Protein AF-A0A7K7BJE2-F1 (afdb_monomer_lite)

Foldseek 3Di:
DPDDDDPDDDDQDDDDDAQKKKKWFWDQDDPVQQKIKIWMDIPLHTRDIDIDHADPVAWWKKKKDQAAFWKKFKDQPPPSDPDDDPDDDDDDFPQQFWDDWDQWDDDRRMIHRNWDSPDPVRMIMIITPDHADPVRGMIMMGGNTCHPPNPMDITID

Sequence (157 aa):
RLYSGRAKGRQFGTKCSSGDRIGCGIELVSFEVQTAQIFFTKNGKRVGSTIMPLSPDGLFPAVGMHSLGEEVRLHLHAELATEEDDSVMMVDSYEDEWGRLHDVRVCGTLLEYVGKGKSIVDVGLAQARRPLCTRSHYFEVEIVDPGEKCYIALGLA

Radius of gyration: 15.72 Å; chains: 1; bounding box: 32×44×41 Å

Secondary structure (DSSP, 8-state):
------SSPPP-SSPP-TT-EEEEEEEEEETTTTEEEEEEEETTEEEEEEEEEPPTT---EEEEE-STTEEEEEETT-----S--------S-GGGSEEEEESEEEETTEEEE-S--SSTT--EEEEESS--BTTB-EEEEEEEEETTT---EEEE-

InterPro domains:
  IPR003877 SPRY domain [PF00622] (8-74)
  IPR013320 Concanavalin A-like lectin/glucanase domain superfamily [SSF49899] (8-79)
  IPR043136 B30.2/SPRY domain superfamily [G3DSA:2.60.120.920] (1-85)
  IPR043136 B30.2/SPRY domain superfamily [G3DSA:2.60.120.920] (96-157)
  IPR050618 Ubiquitination and Signaling Pathway Regulator [PTHR12864] (56-148)

Structure (mmCIF, N/CA/C/O backbone):
data_AF-A0A7K7BJE2-F1
#
_entry.id   AF-A0A7K7BJE2-F1
#
loop_
_atom_site.group_PDB
_atom_site.id
_atom_site.type_symbol
_atom_site.label_atom_id
_atom_site.label_alt_id
_atom_site.label_comp_id
_atom_site.label_asym_id
_atom_site.label_entity_id
_atom_site.label_seq_id
_atom_site.pdbx_PDB_ins_code
_atom_site.Cartn_x
_atom_site.Cartn_y
_atom_site.Cartn_z
_atom_site.occupancy
_atom_site.B_iso_or_equiv
_atom_site.auth_seq_id
_atom_site.auth_comp_id
_atom_site.auth_asym_id
_atom_site.auth_atom_id
_atom_site.pdbx_PDB_model_num
ATOM 1 N N . ARG A 1 1 ? -7.196 18.275 -3.245 1.00 33.84 1 ARG A N 1
ATOM 2 C CA . ARG A 1 1 ? -5.822 18.025 -2.742 1.00 33.84 1 ARG A CA 1
ATOM 3 C C . ARG A 1 1 ? -5.878 16.711 -1.974 1.00 33.84 1 ARG A C 1
ATOM 5 O O . ARG A 1 1 ? -6.522 16.695 -0.941 1.00 33.84 1 ARG A O 1
ATOM 12 N N . LEU A 1 2 ? -5.327 15.627 -2.527 1.00 38.78 2 LEU A N 1
ATOM 13 C CA . LEU A 1 2 ? -5.478 14.253 -2.006 1.00 38.78 2 LEU A CA 1
ATOM 14 C C . LEU A 1 2 ? -4.380 13.847 -1.001 1.00 38.78 2 LEU A C 1
ATOM 16 O O . LEU A 1 2 ? -4.415 12.752 -0.461 1.00 38.78 2 LEU A O 1
ATOM 20 N N . TYR A 1 3 ? -3.421 14.735 -0.727 1.00 41.22 3 TYR A N 1
ATOM 21 C CA . TYR A 1 3 ? -2.292 14.478 0.163 1.00 41.22 3 TYR A CA 1
ATOM 22 C C . TYR A 1 3 ? -2.078 15.665 1.110 1.00 41.22 3 TYR A C 1
ATOM 24 O O . TYR A 1 3 ? -1.864 16.792 0.657 1.00 41.22 3 TYR A O 1
ATOM 32 N N . SER A 1 4 ? -2.113 15.390 2.415 1.00 41.19 4 SER A N 1
ATOM 33 C CA . SER A 1 4 ? -1.773 16.320 3.500 1.00 41.19 4 SER A CA 1
ATOM 34 C C . SER A 1 4 ? -0.703 15.682 4.393 1.00 41.19 4 SER A C 1
ATOM 36 O O . SER A 1 4 ? -0.967 15.331 5.538 1.00 41.19 4 SER A O 1
ATOM 38 N N . GLY A 1 5 ? 0.505 15.475 3.861 1.00 46.81 5 GLY A N 1
ATOM 39 C CA . GLY A 1 5 ? 1.641 14.932 4.614 1.00 46.81 5 GLY A CA 1
ATOM 40 C C . GLY A 1 5 ? 2.728 15.974 4.893 1.00 46.81 5 GLY A C 1
ATOM 41 O O . GLY A 1 5 ? 2.970 16.874 4.088 1.00 46.81 5 GLY A O 1
ATOM 42 N N . ARG A 1 6 ? 3.420 15.850 6.035 1.00 48.47 6 ARG A N 1
ATOM 43 C CA . ARG A 1 6 ? 4.697 16.550 6.262 1.00 48.47 6 ARG A CA 1
ATOM 44 C C . ARG A 1 6 ? 5.768 15.903 5.378 1.00 48.47 6 ARG A C 1
ATOM 46 O O . ARG A 1 6 ? 5.872 14.685 5.343 1.00 48.47 6 ARG A O 1
ATOM 53 N N . ALA A 1 7 ? 6.614 16.710 4.736 1.00 46.59 7 ALA A N 1
ATOM 54 C CA . ALA A 1 7 ? 7.627 16.265 3.766 1.00 46.59 7 ALA A CA 1
ATOM 55 C C . ALA A 1 7 ? 8.712 15.300 4.309 1.00 46.59 7 ALA A C 1
ATOM 57 O O . ALA A 1 7 ? 9.535 14.811 3.540 1.00 46.59 7 ALA A O 1
ATOM 58 N N . LYS A 1 8 ? 8.745 15.024 5.621 1.00 53.41 8 LYS A N 1
ATOM 59 C CA . LYS A 1 8 ? 9.627 14.026 6.241 1.00 53.41 8 LYS A CA 1
ATOM 60 C C . LYS A 1 8 ? 8.820 13.129 7.176 1.00 53.41 8 LYS A C 1
ATOM 62 O O . LYS A 1 8 ? 8.327 13.595 8.203 1.00 53.41 8 LYS A O 1
ATOM 67 N N . GLY A 1 9 ? 8.712 11.851 6.820 1.00 63.34 9 GLY A N 1
ATOM 68 C CA . GLY A 1 9 ? 8.239 10.803 7.722 1.00 63.34 9 GLY A CA 1
ATOM 69 C C . GLY A 1 9 ? 9.271 10.492 8.812 1.00 63.34 9 GLY A C 1
ATOM 70 O O . GLY A 1 9 ? 10.459 10.787 8.668 1.00 63.34 9 GLY A O 1
ATOM 71 N N . ARG A 1 10 ? 8.823 9.892 9.918 1.00 69.62 10 ARG A N 1
ATOM 72 C CA . ARG A 1 10 ? 9.715 9.266 10.906 1.00 69.62 10 ARG A CA 1
ATOM 73 C C . ARG A 1 10 ? 10.200 7.933 10.333 1.00 69.62 10 ARG A C 1
ATOM 75 O O . ARG A 1 10 ? 9.419 7.228 9.706 1.00 69.62 10 ARG A O 1
ATOM 82 N N . GLN A 1 11 ? 11.465 7.579 10.541 1.00 73.44 11 GLN A N 1
ATOM 83 C CA . GLN A 1 11 ? 11.965 6.273 10.114 1.00 73.44 11 GLN A CA 1
ATOM 84 C C . GLN A 1 11 ? 11.359 5.166 10.991 1.00 73.44 11 GLN A C 1
ATOM 86 O O . GLN A 1 11 ? 11.595 5.135 12.199 1.00 73.44 11 GLN A O 1
ATOM 91 N N . PHE A 1 12 ? 10.592 4.268 10.373 1.00 71.44 12 PHE A N 1
ATOM 92 C CA . PHE A 1 12 ? 10.047 3.059 10.991 1.00 71.44 12 PHE A CA 1
ATOM 93 C C . PHE A 1 12 ? 10.790 1.843 10.424 1.00 71.44 12 PHE A C 1
ATOM 95 O O . PHE A 1 12 ? 10.388 1.266 9.421 1.00 71.44 12 PHE A O 1
ATOM 102 N N . GLY A 1 13 ? 11.913 1.480 11.048 1.00 76.25 13 GLY A N 1
ATOM 103 C CA . GLY A 1 13 ? 12.690 0.294 10.676 1.00 76.25 13 GLY A CA 1
ATOM 104 C C . GLY A 1 13 ? 13.676 0.471 9.512 1.00 76.25 13 GLY A C 1
ATOM 105 O O . GLY A 1 13 ? 14.026 1.582 9.097 1.00 76.25 13 GLY A O 1
ATOM 106 N N . THR A 1 14 ? 14.196 -0.664 9.040 1.00 83.31 14 THR A N 1
ATOM 107 C CA . THR A 1 14 ? 15.119 -0.748 7.899 1.00 83.31 14 THR A CA 1
ATOM 108 C C . THR A 1 14 ? 14.371 -0.603 6.575 1.00 83.31 14 THR A C 1
ATOM 110 O O . THR A 1 14 ? 13.162 -0.820 6.515 1.00 83.31 14 THR A O 1
ATOM 113 N N . LYS A 1 15 ? 15.091 -0.257 5.498 1.00 85.56 15 LYS A N 1
ATOM 114 C CA . LYS A 1 15 ? 14.513 -0.227 4.146 1.00 85.56 15 LYS A CA 1
ATOM 115 C C . LYS A 1 15 ? 13.925 -1.592 3.785 1.00 85.56 15 LYS A C 1
ATOM 117 O O . LYS A 1 15 ? 14.480 -2.619 4.180 1.00 85.56 15 LYS A O 1
ATOM 122 N N . CYS A 1 16 ? 12.812 -1.585 3.063 1.00 87.19 16 CYS A N 1
ATOM 123 C CA . CYS A 1 16 ? 12.165 -2.800 2.588 1.00 87.19 16 CYS A CA 1
ATOM 124 C C . CYS A 1 16 ? 12.742 -3.254 1.241 1.00 87.19 16 CYS A C 1
ATOM 126 O O . CYS A 1 16 ? 13.227 -2.430 0.462 1.00 87.19 16 CYS A O 1
ATOM 128 N N . SER A 1 17 ? 12.688 -4.558 0.989 1.00 90.19 17 SER A N 1
ATOM 129 C CA . SER A 1 17 ? 13.063 -5.201 -0.274 1.00 90.19 17 SER A CA 1
ATOM 130 C C . SER A 1 17 ? 11.976 -6.170 -0.738 1.00 90.19 17 SER A C 1
ATOM 132 O O . SER A 1 17 ? 11.058 -6.474 0.020 1.00 90.19 17 SER A O 1
ATOM 134 N N . SER A 1 18 ? 12.095 -6.680 -1.968 1.00 94.62 18 SER A N 1
ATOM 135 C CA . SER A 1 18 ? 11.251 -7.784 -2.447 1.00 94.62 18 SER A CA 1
ATOM 136 C C . SER A 1 18 ? 11.233 -8.937 -1.429 1.00 94.62 18 SER A C 1
ATOM 138 O O . SER A 1 18 ? 12.257 -9.235 -0.804 1.00 94.62 18 SER A O 1
ATOM 140 N N . GLY A 1 19 ? 10.056 -9.523 -1.226 1.00 93.25 19 GLY A N 1
ATOM 141 C CA . GLY A 1 19 ? 9.770 -10.568 -0.245 1.00 93.25 19 GLY A CA 1
ATOM 142 C C . GLY A 1 19 ? 9.479 -10.071 1.176 1.00 93.25 19 GLY A C 1
ATOM 143 O O . GLY A 1 19 ? 8.955 -10.845 1.977 1.00 93.25 19 GLY A O 1
ATOM 144 N N . ASP A 1 20 ? 9.772 -8.807 1.515 1.00 94.12 20 ASP A N 1
ATOM 145 C CA . ASP A 1 20 ? 9.377 -8.264 2.818 1.00 94.12 20 ASP A CA 1
ATOM 146 C C . ASP A 1 20 ? 7.851 -8.139 2.906 1.00 94.12 20 ASP A C 1
ATOM 148 O O . ASP A 1 20 ? 7.189 -7.623 2.000 1.00 94.12 20 ASP A O 1
ATOM 152 N N . ARG A 1 21 ? 7.308 -8.555 4.049 1.00 93.38 21 ARG A N 1
ATOM 153 C CA . ARG A 1 21 ? 5.902 -8.409 4.405 1.00 93.38 21 ARG A CA 1
ATOM 154 C C . ARG A 1 21 ? 5.712 -7.228 5.337 1.00 93.38 21 ARG A C 1
ATOM 156 O O . ARG A 1 21 ? 6.360 -7.143 6.380 1.00 93.38 21 ARG A O 1
ATOM 163 N N . ILE A 1 22 ? 4.858 -6.293 4.952 1.00 93.56 22 ILE A N 1
ATOM 164 C CA . ILE A 1 22 ? 4.594 -5.059 5.683 1.00 93.56 22 ILE A CA 1
ATOM 165 C C . ILE A 1 22 ? 3.123 -5.034 6.050 1.00 93.56 22 ILE A C 1
ATOM 167 O O . ILE A 1 22 ? 2.262 -5.066 5.176 1.00 93.56 22 ILE A O 1
ATOM 171 N N . GLY A 1 23 ? 2.841 -4.952 7.344 1.00 92.00 23 GLY A N 1
ATOM 172 C CA . GLY A 1 23 ? 1.472 -4.934 7.839 1.00 92.00 23 GLY A CA 1
ATOM 173 C C . GLY A 1 23 ? 1.141 -3.700 8.652 1.00 92.00 23 GLY A C 1
ATOM 174 O O . GLY A 1 23 ? 2.023 -3.081 9.256 1.00 92.00 23 GLY A O 1
ATOM 175 N N . CYS A 1 24 ? -0.143 -3.373 8.688 1.00 91.56 24 CYS A N 1
ATOM 176 C CA . CYS A 1 24 ? -0.721 -2.304 9.488 1.00 91.56 24 CYS A CA 1
ATOM 177 C C . CYS A 1 24 ? -1.963 -2.824 10.195 1.00 91.56 24 CYS A C 1
ATOM 179 O O . CYS A 1 24 ? -2.801 -3.494 9.592 1.00 91.56 24 CYS A O 1
ATOM 181 N N . GLY A 1 25 ? -2.086 -2.495 11.475 1.00 88.94 25 GLY A N 1
ATOM 182 C CA . GLY A 1 25 ? -3.268 -2.828 12.248 1.00 88.94 25 GLY A CA 1
ATOM 183 C C . GLY A 1 25 ? -3.643 -1.764 13.259 1.00 88.94 25 GLY A C 1
ATOM 184 O O . GLY A 1 25 ? -2.913 -0.793 13.471 1.00 88.94 25 GLY A O 1
ATOM 185 N N . ILE A 1 26 ? -4.804 -1.963 13.873 1.00 87.31 26 ILE A N 1
ATOM 186 C CA . ILE A 1 26 ? -5.385 -1.081 14.880 1.00 87.31 26 ILE A CA 1
ATOM 187 C C . ILE A 1 26 ? -5.644 -1.830 16.187 1.00 87.31 26 ILE A C 1
ATOM 189 O O . ILE A 1 26 ? -6.152 -2.945 16.201 1.00 87.31 26 ILE A O 1
ATOM 193 N N . GLU A 1 27 ? -5.330 -1.177 17.299 1.00 87.25 27 GLU A N 1
ATOM 194 C CA . GLU A 1 27 ? -5.688 -1.585 18.657 1.00 87.25 27 GLU A CA 1
ATOM 195 C C . GLU A 1 27 ? -6.518 -0.453 19.276 1.00 87.25 27 GLU A C 1
ATOM 197 O O . GLU A 1 27 ? -6.087 0.702 19.289 1.00 87.25 27 GLU A O 1
ATOM 202 N N . LEU A 1 28 ? -7.726 -0.743 19.767 1.00 80.12 28 LEU A N 1
ATOM 203 C CA . LEU A 1 28 ? -8.551 0.266 20.441 1.00 80.12 28 LEU A CA 1
ATOM 204 C C . LEU A 1 28 ? -7.930 0.602 21.802 1.00 80.12 28 LEU A C 1
ATOM 206 O O . LEU A 1 28 ? -7.703 -0.292 22.612 1.00 80.12 28 LEU A O 1
ATOM 210 N N . VAL A 1 29 ? -7.658 1.886 22.050 1.00 76.50 29 VAL A N 1
ATOM 211 C CA . VAL A 1 29 ? -6.991 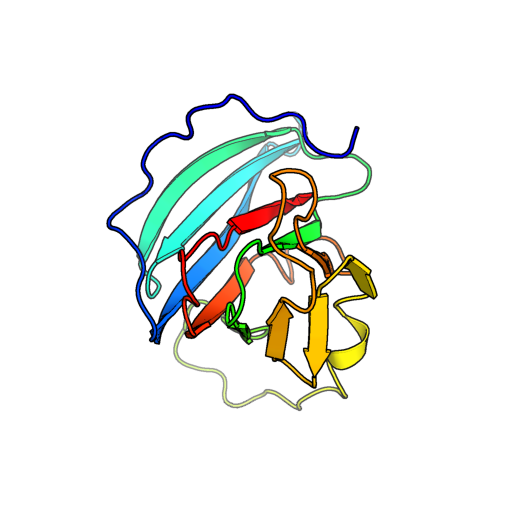2.341 23.285 1.00 76.50 29 VAL A CA 1
ATOM 212 C C . VAL A 1 29 ? -8.005 2.849 24.303 1.00 76.50 29 VAL A C 1
ATOM 214 O O . VAL A 1 29 ? -7.886 2.569 25.492 1.00 76.50 29 VAL A O 1
ATOM 217 N N . SER A 1 30 ? -9.015 3.594 23.852 1.00 69.81 30 SER A N 1
ATOM 218 C CA . SER A 1 30 ? -10.095 4.076 24.712 1.00 69.81 30 SER A CA 1
ATOM 219 C C . SER A 1 30 ? -11.392 4.206 23.927 1.00 69.81 30 SER A C 1
ATOM 221 O O . SER A 1 30 ? -11.446 4.894 22.905 1.00 69.81 30 SER A O 1
ATOM 223 N N . PHE A 1 31 ? -12.449 3.577 24.442 1.00 64.06 31 PHE A N 1
ATOM 224 C CA . PHE A 1 31 ? -13.805 3.721 23.912 1.00 64.06 31 PHE A CA 1
ATOM 225 C C . PHE A 1 31 ? -14.403 5.101 24.219 1.00 64.06 31 PHE A C 1
ATOM 227 O O . PHE A 1 31 ? -15.196 5.604 23.431 1.00 64.06 31 PHE A O 1
ATOM 234 N N . GLU A 1 32 ? -13.996 5.737 25.322 1.00 68.44 32 GLU A N 1
ATOM 235 C CA . GLU A 1 32 ? -14.522 7.044 25.744 1.00 68.44 32 GLU A CA 1
ATOM 236 C C . GLU A 1 32 ? -13.997 8.182 24.864 1.00 68.44 32 GLU A C 1
ATOM 238 O O . GLU A 1 32 ? -14.748 9.071 24.471 1.00 68.44 32 GLU A O 1
ATOM 243 N N . VAL A 1 33 ? -12.706 8.135 24.523 1.00 68.44 33 VAL A N 1
ATOM 244 C CA . VAL A 1 33 ? -12.033 9.179 23.729 1.00 68.44 33 VAL A CA 1
ATOM 245 C C . VAL A 1 33 ? -12.002 8.825 22.233 1.00 68.44 33 VAL A C 1
ATOM 247 O O . VAL A 1 33 ? -11.509 9.610 21.428 1.00 68.44 33 VAL A O 1
ATOM 250 N N . GLN A 1 34 ? -12.534 7.655 21.850 1.00 77.38 34 GLN A N 1
ATOM 251 C CA . GLN A 1 34 ? -12.537 7.123 20.481 1.00 77.38 34 GLN A CA 1
ATOM 252 C C . GLN A 1 34 ? -11.153 7.216 19.820 1.00 77.38 34 GLN A C 1
ATOM 254 O O . GLN A 1 34 ? -10.995 7.761 18.730 1.00 77.38 34 GLN A O 1
ATOM 259 N N . THR A 1 35 ? -10.123 6.703 20.493 1.00 83.56 35 THR A N 1
ATOM 260 C CA . THR A 1 35 ? -8.754 6.666 19.961 1.00 83.56 35 THR A CA 1
ATOM 261 C C . THR A 1 35 ? -8.309 5.239 19.677 1.00 83.56 35 THR A C 1
ATOM 263 O O . THR A 1 35 ? -8.589 4.305 20.436 1.00 83.56 35 THR A O 1
ATOM 266 N N . ALA A 1 36 ? -7.574 5.079 18.579 1.00 85.00 36 ALA A N 1
ATOM 267 C CA . ALA A 1 36 ? -6.938 3.827 18.208 1.00 85.00 36 ALA A CA 1
ATOM 268 C C . ALA A 1 36 ? -5.427 4.005 18.079 1.00 85.00 36 ALA A C 1
ATOM 270 O O . ALA A 1 36 ? -4.922 5.014 17.580 1.00 85.00 36 ALA A O 1
ATOM 271 N N . GLN A 1 37 ? -4.702 2.991 18.524 1.00 88.88 37 GLN A N 1
ATOM 272 C CA . GLN A 1 37 ? -3.290 2.830 18.265 1.00 88.88 37 GLN A CA 1
ATOM 273 C C . GLN A 1 37 ? -3.132 2.096 16.940 1.00 88.88 37 GLN A C 1
ATOM 275 O O . GLN A 1 37 ? -3.491 0.931 16.815 1.00 88.88 37 GLN A O 1
ATOM 280 N N . ILE A 1 38 ? -2.569 2.783 15.956 1.00 89.75 38 ILE A N 1
ATOM 281 C CA . ILE A 1 38 ? -2.173 2.197 14.683 1.00 89.75 38 ILE A CA 1
ATOM 282 C C . ILE A 1 38 ? -0.754 1.672 14.852 1.00 89.75 38 ILE A C 1
ATOM 284 O O . ILE A 1 38 ? 0.138 2.425 15.249 1.00 89.75 38 ILE A O 1
ATOM 288 N N . PHE A 1 39 ? -0.528 0.398 14.564 1.00 90.75 39 PHE A N 1
ATOM 289 C CA . PHE A 1 39 ? 0.789 -0.223 14.630 1.00 90.75 39 PHE A CA 1
ATOM 290 C C . PHE A 1 39 ? 1.204 -0.770 13.269 1.00 90.75 39 PHE A C 1
ATOM 292 O O . PHE A 1 39 ? 0.373 -1.158 12.453 1.00 90.75 39 PHE A O 1
ATOM 299 N N . PHE A 1 40 ? 2.514 -0.822 13.052 1.00 92.38 40 PHE A N 1
ATOM 300 C CA . PHE A 1 40 ? 3.116 -1.320 11.823 1.00 92.38 40 PHE A CA 1
ATOM 301 C C . PHE A 1 40 ? 4.027 -2.499 12.124 1.00 92.38 40 PHE A C 1
ATOM 303 O O . PHE A 1 40 ? 4.702 -2.540 13.160 1.00 92.38 40 PHE A O 1
ATOM 310 N N . THR A 1 41 ? 4.078 -3.437 11.191 1.00 92.12 41 THR A N 1
ATOM 311 C CA . THR A 1 41 ? 4.900 -4.644 11.269 1.00 92.12 41 THR A CA 1
ATOM 312 C C . THR A 1 41 ? 5.749 -4.787 10.018 1.00 92.12 41 THR A C 1
ATOM 314 O O . THR A 1 41 ? 5.345 -4.362 8.938 1.00 92.12 41 THR A O 1
ATOM 317 N N . LYS A 1 42 ? 6.928 -5.381 10.182 1.00 93.00 42 LYS A N 1
ATOM 318 C CA . LYS A 1 42 ? 7.770 -5.873 9.099 1.00 93.00 42 LYS A CA 1
ATOM 319 C C . LYS A 1 42 ? 8.105 -7.328 9.395 1.00 93.00 42 LYS A C 1
ATOM 321 O O . LYS A 1 42 ? 8.674 -7.606 10.451 1.00 93.00 42 LYS A O 1
ATOM 326 N N . ASN A 1 43 ? 7.760 -8.230 8.483 1.00 91.50 43 ASN A N 1
ATOM 327 C CA . ASN A 1 43 ? 7.944 -9.676 8.594 1.00 91.50 43 ASN A CA 1
ATOM 328 C C . ASN A 1 43 ? 7.393 -10.203 9.931 1.00 91.50 43 ASN A C 1
ATOM 330 O O . ASN A 1 43 ? 8.115 -10.820 10.712 1.00 91.50 43 ASN A O 1
ATOM 334 N N . GLY A 1 44 ? 6.147 -9.833 10.253 1.00 87.56 44 GLY A N 1
ATOM 335 C CA . GLY A 1 44 ? 5.476 -10.176 11.515 1.00 87.56 44 GLY A CA 1
ATOM 336 C C . GLY A 1 44 ? 5.970 -9.434 12.768 1.00 87.56 44 GLY A C 1
ATOM 337 O O . GLY A 1 44 ? 5.321 -9.484 13.811 1.00 87.56 44 GLY A O 1
ATOM 338 N N . LYS A 1 45 ? 7.085 -8.690 12.713 1.00 90.38 45 LYS A N 1
ATOM 339 C CA . LYS A 1 45 ? 7.634 -7.973 13.877 1.00 90.38 45 LYS A CA 1
ATOM 340 C C . LYS A 1 45 ? 7.182 -6.516 13.919 1.00 90.38 45 LYS A C 1
ATOM 342 O O . LYS A 1 45 ? 7.385 -5.772 12.962 1.00 90.38 45 LYS A O 1
ATOM 347 N N . ARG A 1 46 ? 6.646 -6.062 15.058 1.00 90.56 46 ARG A N 1
ATOM 348 C CA . ARG A 1 46 ? 6.248 -4.657 15.275 1.00 90.56 46 ARG A CA 1
ATOM 349 C C . ARG A 1 46 ? 7.450 -3.710 15.135 1.00 90.56 46 ARG A C 1
ATOM 351 O O . ARG A 1 46 ? 8.438 -3.852 15.854 1.00 90.56 46 ARG A O 1
ATOM 358 N N . VAL A 1 47 ? 7.352 -2.733 14.228 1.00 91.88 47 VAL A N 1
ATOM 359 C CA . VAL A 1 47 ? 8.393 -1.713 13.962 1.00 91.88 47 VAL A CA 1
ATOM 360 C C . VAL A 1 47 ? 8.043 -0.334 14.524 1.00 91.88 47 VAL A C 1
ATOM 362 O O . VAL A 1 47 ? 8.919 0.517 14.665 1.00 91.88 47 VAL A O 1
ATOM 365 N N . GLY A 1 48 ? 6.779 -0.112 14.886 1.00 89.25 48 GLY A N 1
ATOM 366 C CA . GLY A 1 48 ? 6.348 1.069 15.625 1.00 89.25 48 GLY A CA 1
ATOM 367 C C . GLY A 1 48 ? 4.835 1.234 15.660 1.00 89.25 48 GLY A C 1
ATOM 368 O O . GLY A 1 48 ? 4.098 0.419 15.108 1.00 89.25 48 GLY A O 1
ATOM 369 N N . SER A 1 49 ? 4.387 2.293 16.328 1.00 90.31 49 SER A N 1
ATOM 370 C CA . SER A 1 49 ? 2.976 2.649 16.445 1.00 90.31 49 S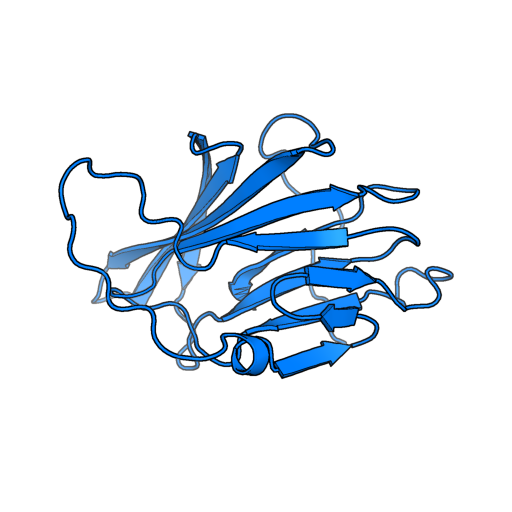ER A CA 1
ATOM 371 C C . SER A 1 49 ? 2.774 4.159 16.581 1.00 90.31 49 SER A C 1
ATOM 373 O O . SER A 1 49 ? 3.710 4.913 16.866 1.00 90.31 49 SER A O 1
ATOM 375 N N . THR A 1 50 ? 1.542 4.601 16.346 1.00 87.81 50 THR A N 1
ATOM 376 C CA . THR A 1 50 ? 1.071 5.970 16.547 1.00 87.81 50 THR A CA 1
ATOM 377 C C . THR A 1 50 ? -0.371 5.944 17.039 1.00 87.81 50 THR A C 1
ATOM 379 O O . THR A 1 50 ? -1.137 5.064 16.664 1.00 87.81 50 THR A O 1
ATOM 382 N N . ILE A 1 51 ? -0.759 6.909 17.867 1.00 87.56 51 ILE A N 1
ATOM 383 C CA . ILE A 1 51 ? -2.144 7.046 18.331 1.00 87.56 51 ILE A CA 1
ATOM 384 C C . ILE A 1 51 ? -2.846 8.047 17.423 1.00 87.56 51 ILE A C 1
ATOM 386 O O . ILE A 1 51 ? -2.310 9.128 17.176 1.00 87.56 51 ILE A O 1
ATOM 390 N N . MET A 1 52 ? -4.029 7.687 16.933 1.00 82.69 52 MET A N 1
ATOM 391 C CA . MET A 1 52 ? -4.875 8.562 16.129 1.00 82.69 52 MET A CA 1
ATOM 392 C C . MET A 1 52 ? -6.319 8.554 16.646 1.00 82.69 52 MET A C 1
ATOM 394 O O . MET A 1 52 ? -6.784 7.534 17.167 1.00 82.69 52 MET A O 1
ATOM 398 N N . PRO A 1 53 ? -7.041 9.682 16.524 1.00 82.50 53 PRO A N 1
ATOM 399 C CA . PRO A 1 53 ? -8.483 9.686 16.725 1.00 82.50 53 PRO A CA 1
ATOM 400 C C . PRO A 1 53 ? -9.145 8.792 15.671 1.00 82.50 53 PRO A C 1
ATOM 402 O O . PRO A 1 53 ? -8.730 8.775 14.510 1.00 82.50 53 PRO A O 1
ATOM 405 N N . LEU A 1 54 ? -10.167 8.046 16.076 1.00 78.94 54 LEU A N 1
ATOM 406 C CA . LEU A 1 54 ? -10.997 7.285 15.155 1.00 78.94 54 LEU A CA 1
ATOM 407 C C . LEU A 1 54 ? -11.842 8.251 14.327 1.00 78.94 54 LEU A C 1
ATOM 409 O O . LEU A 1 54 ? -12.465 9.172 14.856 1.00 78.94 54 LEU A O 1
ATOM 413 N N . SER A 1 55 ? -11.859 8.028 13.016 1.00 77.88 55 SER A N 1
ATOM 414 C CA . SER A 1 55 ? -12.811 8.697 12.136 1.00 77.88 55 SER A CA 1
ATOM 415 C C . SER A 1 55 ? -14.201 8.081 12.335 1.00 77.88 55 SER A C 1
ATOM 417 O O . SER A 1 55 ? -14.289 6.851 12.403 1.00 77.88 55 SER A O 1
ATOM 419 N N . PRO A 1 56 ? -15.286 8.880 12.363 1.00 77.62 56 PRO A N 1
ATOM 420 C CA . PRO A 1 56 ? -16.655 8.359 12.336 1.00 77.62 56 PRO A CA 1
ATOM 421 C C . PRO A 1 56 ? -16.915 7.448 11.130 1.00 77.62 56 PRO A C 1
ATOM 423 O O . PRO A 1 56 ? -17.679 6.493 11.230 1.00 77.62 56 PRO A O 1
ATOM 426 N N . ASP A 1 57 ? -16.236 7.724 10.013 1.00 81.31 57 ASP A N 1
ATOM 427 C CA . ASP A 1 57 ? -16.357 6.962 8.768 1.00 81.31 57 ASP A CA 1
ATOM 428 C C . ASP A 1 57 ? -15.538 5.656 8.788 1.00 81.31 57 ASP A C 1
ATOM 430 O O . ASP A 1 57 ? -15.663 4.831 7.886 1.00 81.31 57 ASP A O 1
ATOM 434 N N . GLY A 1 58 ? -14.718 5.443 9.824 1.00 83.38 58 GLY A N 1
ATOM 435 C CA . GLY A 1 58 ? -13.793 4.319 9.939 1.00 83.38 58 GLY A CA 1
ATOM 436 C C . GLY A 1 58 ? -12.420 4.589 9.319 1.00 83.38 58 GLY A C 1
ATOM 437 O O . GLY A 1 58 ? -12.143 5.662 8.788 1.00 83.38 58 GLY A O 1
ATOM 438 N N . LEU A 1 59 ? -11.527 3.607 9.443 1.00 86.38 59 LEU A N 1
ATOM 439 C CA . LEU A 1 59 ? -10.164 3.652 8.913 1.00 86.38 59 LEU A CA 1
ATOM 440 C C . LEU A 1 59 ? -10.007 2.551 7.867 1.00 86.38 59 LEU A C 1
ATOM 442 O O . LEU A 1 59 ? -10.091 1.372 8.213 1.00 86.38 59 LEU A O 1
ATOM 446 N N . PHE A 1 60 ? -9.786 2.914 6.605 1.00 89.12 60 PHE A N 1
ATOM 447 C CA . PHE A 1 60 ? -9.757 1.952 5.505 1.00 89.12 60 PHE A CA 1
ATOM 448 C C . PHE A 1 60 ? -8.316 1.612 5.123 1.00 89.12 60 PHE A C 1
ATOM 450 O O . PHE A 1 60 ? -7.525 2.532 4.905 1.00 89.12 60 PHE A O 1
ATOM 457 N N . PRO A 1 61 ? -7.961 0.320 4.998 1.00 90.94 61 PRO A N 1
ATOM 458 C CA . PRO A 1 61 ? -6.686 -0.102 4.428 1.00 90.94 61 PRO A CA 1
ATOM 459 C C . PRO A 1 61 ? -6.391 0.592 3.102 1.00 90.94 61 PRO A C 1
ATOM 461 O O . PRO A 1 61 ? -7.253 0.662 2.222 1.00 90.94 61 PRO A O 1
ATOM 464 N N . ALA A 1 62 ? -5.172 1.103 2.966 1.00 92.38 62 ALA A N 1
ATOM 465 C CA . ALA A 1 62 ? -4.725 1.806 1.778 1.00 92.38 62 ALA A CA 1
ATOM 466 C C . ALA A 1 62 ? -3.273 1.463 1.432 1.00 92.38 62 ALA A C 1
ATOM 468 O O . ALA A 1 62 ? -2.409 1.367 2.311 1.00 92.38 62 ALA A O 1
ATOM 469 N N . VAL A 1 63 ? -3.015 1.329 0.132 1.00 93.06 63 VAL A N 1
ATOM 470 C CA . VAL A 1 63 ? -1.694 1.137 -0.468 1.00 93.06 63 VAL A CA 1
ATOM 471 C C . VAL A 1 63 ? -1.473 2.240 -1.495 1.00 93.06 63 VAL A C 1
ATOM 473 O O . VAL A 1 63 ? -2.305 2.461 -2.373 1.00 93.06 63 VAL A O 1
ATOM 476 N N . GLY A 1 64 ? -0.356 2.947 -1.366 1.00 92.06 64 GLY A N 1
ATOM 477 C CA . GLY A 1 64 ? 0.097 3.956 -2.315 1.00 92.06 64 GLY A CA 1
ATOM 478 C C . GLY A 1 64 ? 1.316 3.467 -3.088 1.00 92.06 64 GLY A C 1
ATOM 479 O O . GLY A 1 64 ? 2.173 2.801 -2.514 1.00 92.06 64 GLY A O 1
ATOM 480 N N . MET A 1 65 ? 1.401 3.815 -4.366 1.00 91.44 65 MET A N 1
ATOM 481 C CA . MET A 1 65 ? 2.506 3.456 -5.263 1.00 91.44 65 MET A CA 1
ATOM 482 C C . MET A 1 65 ? 2.864 4.646 -6.155 1.00 91.44 65 MET A C 1
ATOM 484 O O . MET A 1 65 ? 2.038 5.530 -6.373 1.00 91.44 65 MET A O 1
ATOM 488 N N . HIS A 1 66 ? 4.083 4.717 -6.674 1.00 89.69 66 HIS A N 1
ATOM 489 C CA . HIS A 1 66 ? 4.544 5.848 -7.482 1.00 89.69 66 HIS A CA 1
ATOM 490 C C . HIS A 1 66 ? 5.411 5.469 -8.679 1.00 89.69 66 HIS A C 1
ATOM 492 O O . HIS A 1 66 ? 5.381 6.187 -9.681 1.00 89.69 66 HIS A O 1
ATOM 498 N N . SER A 1 67 ? 6.216 4.411 -8.583 1.00 85.81 67 SER A N 1
ATOM 499 C CA . SER A 1 67 ? 7.195 4.090 -9.624 1.00 85.81 67 SER A CA 1
ATOM 500 C C . SER A 1 67 ? 6.831 2.852 -10.432 1.00 85.81 67 SER A C 1
ATOM 502 O O . SER A 1 67 ? 6.134 1.953 -9.970 1.00 85.81 67 SER A O 1
ATOM 504 N N . LEU A 1 68 ? 7.278 2.843 -11.689 1.00 87.44 68 LEU A N 1
ATOM 505 C CA . LEU A 1 68 ? 7.028 1.740 -12.607 1.00 87.44 68 LEU A CA 1
ATOM 506 C C . LEU A 1 68 ? 7.622 0.441 -12.053 1.00 87.44 68 LEU A C 1
ATOM 508 O O . LEU A 1 68 ? 8.718 0.442 -11.486 1.00 87.44 68 LEU A O 1
ATOM 512 N N . GLY A 1 69 ? 6.880 -0.650 -12.241 1.00 88.56 69 GLY A N 1
ATOM 513 C CA . GLY A 1 69 ? 7.236 -1.977 -11.742 1.00 88.56 69 GLY A CA 1
ATOM 514 C C . GLY A 1 69 ? 6.907 -2.211 -10.268 1.00 88.56 69 GLY A C 1
ATOM 515 O O . GLY A 1 69 ? 7.144 -3.306 -9.786 1.00 88.56 69 GLY A O 1
ATOM 516 N N . GLU A 1 70 ? 6.368 -1.229 -9.536 1.00 93.56 70 GLU A N 1
ATOM 517 C CA . GLU A 1 70 ? 5.934 -1.467 -8.157 1.00 93.56 70 GLU A CA 1
ATOM 518 C C . GLU A 1 70 ? 4.729 -2.407 -8.109 1.00 93.56 70 GLU A C 1
ATOM 520 O O . GLU A 1 70 ? 3.663 -2.118 -8.662 1.00 93.56 70 GLU A O 1
ATOM 525 N N . GLU A 1 71 ? 4.903 -3.511 -7.388 1.00 94.94 71 GLU A N 1
ATOM 52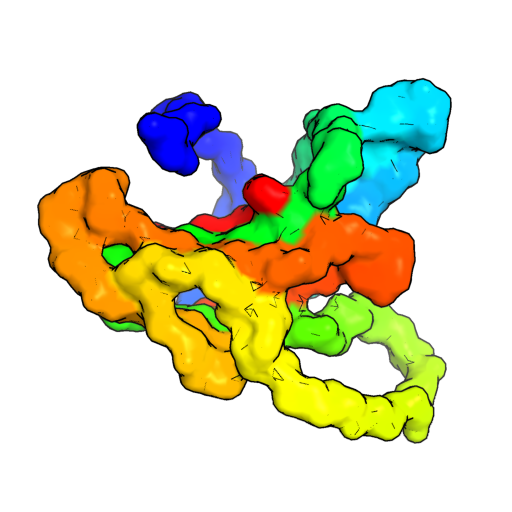6 C CA . GLU A 1 71 ? 3.918 -4.573 -7.264 1.00 94.94 71 GLU A CA 1
ATOM 527 C C . GLU A 1 71 ? 3.892 -5.119 -5.833 1.00 94.94 71 GLU A C 1
ATOM 529 O O . GLU A 1 71 ? 4.928 -5.448 -5.243 1.00 94.94 71 GLU A O 1
ATOM 534 N N . VAL A 1 72 ? 2.690 -5.249 -5.267 1.00 94.69 72 VAL A N 1
ATOM 535 C CA . VAL A 1 72 ? 2.485 -5.891 -3.964 1.00 94.69 72 VAL A CA 1
ATOM 536 C C . VAL A 1 72 ? 1.396 -6.946 -4.022 1.00 94.69 72 VAL A C 1
ATOM 538 O O . VAL A 1 72 ? 0.434 -6.838 -4.779 1.00 94.69 72 VAL A O 1
ATOM 541 N N . ARG A 1 73 ? 1.513 -7.950 -3.158 1.00 93.69 73 ARG A N 1
ATOM 542 C CA . ARG A 1 73 ? 0.496 -8.978 -2.954 1.00 93.69 73 ARG A CA 1
ATOM 543 C C . ARG A 1 73 ? -0.186 -8.776 -1.610 1.00 93.69 73 ARG A C 1
ATOM 545 O O . ARG A 1 73 ? 0.479 -8.712 -0.583 1.00 93.69 73 ARG A O 1
ATOM 552 N N . LEU A 1 74 ? -1.508 -8.700 -1.621 1.00 89.00 74 LEU A N 1
ATOM 553 C CA . LEU A 1 74 ? -2.350 -8.616 -0.435 1.00 89.00 74 LEU A CA 1
ATOM 554 C C . LEU A 1 74 ? -2.395 -9.965 0.294 1.00 89.00 74 LEU A C 1
ATOM 556 O O . LEU A 1 74 ? -2.684 -10.995 -0.314 1.00 89.00 74 LEU A O 1
ATOM 560 N N . HIS A 1 75 ? -2.176 -9.938 1.607 1.00 85.38 75 HIS A N 1
ATOM 561 C CA . HIS A 1 75 ? -2.362 -11.066 2.520 1.00 85.38 75 HIS A CA 1
ATOM 562 C C . HIS A 1 75 ? -3.542 -10.750 3.442 1.00 85.38 75 HIS A C 1
ATOM 564 O O . HIS A 1 75 ? -3.398 -10.166 4.514 1.00 85.38 75 HIS A O 1
ATOM 570 N N . LEU A 1 76 ? -4.744 -11.105 2.986 1.00 62.81 76 LEU A N 1
ATOM 571 C CA . LEU A 1 76 ? -6.012 -10.744 3.639 1.00 62.81 76 LEU A CA 1
ATOM 572 C C . LEU A 1 76 ? -6.363 -11.645 4.841 1.00 62.81 76 LEU A C 1
ATOM 574 O O . LEU A 1 76 ? -7.355 -11.400 5.513 1.00 62.81 76 LEU A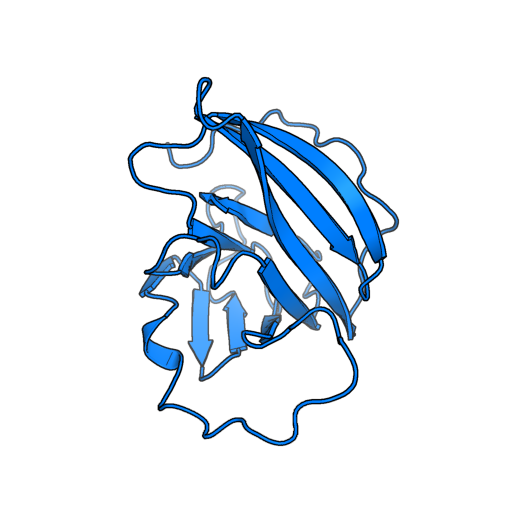 O 1
ATOM 578 N N . HIS A 1 77 ? -5.548 -12.673 5.103 1.00 59.28 77 HIS A N 1
ATOM 579 C CA . HIS A 1 77 ? -5.697 -13.657 6.188 1.00 59.28 77 HIS A CA 1
ATOM 580 C C . HIS A 1 77 ? -4.423 -13.761 7.029 1.00 59.28 77 HIS A C 1
ATOM 582 O O . HIS A 1 77 ? -4.085 -14.829 7.531 1.00 59.28 77 HIS A O 1
ATOM 588 N N . ALA A 1 78 ? -3.671 -12.667 7.161 1.00 53.88 78 ALA A N 1
ATOM 589 C CA . ALA A 1 78 ? -2.564 -12.619 8.106 1.00 53.88 78 ALA A CA 1
ATOM 590 C C . ALA A 1 78 ? -3.129 -12.537 9.536 1.00 53.88 78 ALA A C 1
ATOM 592 O O . ALA A 1 78 ? -2.991 -11.530 10.227 1.00 53.88 78 ALA A O 1
ATOM 593 N N . GLU A 1 79 ? -3.827 -13.584 9.975 1.00 47.91 79 GLU A N 1
ATOM 594 C CA . GLU A 1 79 ? -3.993 -13.851 11.391 1.00 47.91 79 GLU A CA 1
ATOM 595 C C . GLU A 1 79 ? -2.576 -13.941 11.951 1.00 47.91 79 GLU A C 1
ATOM 597 O O . GLU A 1 79 ? -1.738 -14.694 11.449 1.00 47.91 79 GLU A O 1
ATOM 602 N N . LEU A 1 80 ? -2.264 -13.082 12.924 1.00 46.34 80 LEU A N 1
ATOM 603 C CA . LEU A 1 80 ? -1.076 -13.231 13.756 1.00 46.34 80 LEU A CA 1
ATOM 604 C C . LEU A 1 80 ? -1.098 -14.673 14.245 1.00 46.34 80 LEU A C 1
ATOM 606 O O . LEU A 1 80 ? -1.914 -14.959 15.109 1.00 46.34 80 LEU A O 1
ATOM 610 N N . ALA A 1 81 ? -0.297 -15.548 13.631 1.00 37.56 81 ALA A N 1
ATOM 611 C CA . ALA A 1 81 ? -0.401 -16.993 13.775 1.00 37.56 81 ALA A CA 1
ATOM 612 C C . ALA A 1 81 ? -0.538 -17.386 15.251 1.00 37.56 81 ALA A C 1
ATOM 614 O O . ALA A 1 81 ? 0.447 -17.476 15.983 1.00 37.56 81 ALA A O 1
ATOM 615 N N . THR A 1 82 ? -1.774 -17.580 15.697 1.00 40.72 82 THR A N 1
ATOM 616 C CA . THR A 1 82 ? -2.073 -18.401 16.850 1.00 40.72 82 THR A CA 1
ATOM 617 C C . THR A 1 82 ? -2.213 -19.775 16.247 1.00 40.72 82 THR A C 1
ATOM 619 O O . THR A 1 82 ? -3.177 -20.055 15.540 1.00 40.72 82 THR A O 1
ATOM 622 N N . GLU A 1 83 ? -1.155 -20.563 16.399 1.00 45.03 83 GLU A N 1
ATOM 623 C CA . GLU A 1 83 ? -1.163 -21.983 16.081 1.00 45.03 83 GLU A CA 1
ATOM 624 C C . GLU A 1 83 ? -2.456 -22.592 16.659 1.00 45.03 83 GLU A C 1
ATOM 626 O O . GLU A 1 83 ? -2.782 -22.302 17.808 1.00 45.03 83 GLU A O 1
ATOM 631 N N . GLU A 1 84 ? -3.159 -23.403 15.855 1.00 49.31 84 GLU A N 1
ATOM 632 C CA . GLU A 1 84 ? -4.392 -24.159 16.173 1.00 49.31 84 GLU A CA 1
ATOM 633 C C . GLU A 1 84 ? -5.748 -23.515 15.780 1.00 49.31 84 GLU A C 1
ATOM 635 O O . GLU A 1 84 ? -6.511 -23.105 16.648 1.00 49.31 84 GLU A O 1
ATOM 640 N N . ASP A 1 85 ? -6.123 -23.546 14.488 1.00 44.34 85 ASP A N 1
ATOM 641 C CA . ASP A 1 85 ? -7.510 -23.888 14.088 1.00 44.34 85 ASP A CA 1
ATOM 642 C C . ASP A 1 85 ? -7.584 -24.369 12.618 1.00 44.34 85 ASP A C 1
ATOM 644 O O . ASP A 1 85 ? -7.437 -23.595 11.674 1.00 44.34 85 ASP A O 1
ATOM 648 N N . ASP A 1 86 ? -7.837 -25.666 12.416 1.00 44.16 86 ASP A N 1
ATOM 649 C CA . ASP A 1 86 ? -7.998 -26.341 11.111 1.00 44.16 86 ASP A CA 1
ATOM 650 C C . ASP A 1 86 ? -9.387 -26.095 10.465 1.00 44.16 86 ASP A C 1
ATOM 652 O O . ASP A 1 86 ? -9.923 -26.937 9.738 1.00 44.16 86 ASP A O 1
ATOM 656 N N . SER A 1 87 ? -10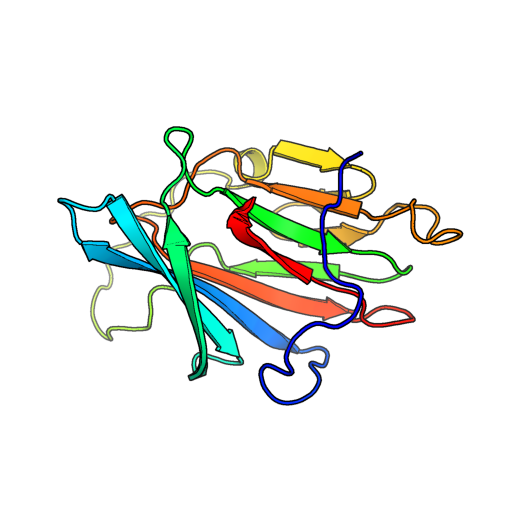.001 -24.933 10.702 1.00 45.41 87 SER A N 1
ATOM 657 C CA . SER A 1 87 ? -11.406 -24.680 10.352 1.00 45.41 87 SER A CA 1
ATOM 658 C C . SER A 1 87 ? -11.615 -23.377 9.575 1.00 45.41 87 SER A C 1
ATOM 660 O O . SER A 1 87 ? -12.305 -22.479 10.051 1.00 45.41 87 SER A O 1
ATOM 662 N N . VAL A 1 88 ? -11.097 -23.253 8.346 1.00 42.50 88 VAL A N 1
ATOM 663 C CA . VAL A 1 88 ? -11.445 -22.097 7.491 1.00 42.50 88 VAL A CA 1
ATOM 664 C C . VAL A 1 88 ? -11.985 -22.532 6.132 1.00 42.50 88 VAL A C 1
ATOM 666 O O . VAL A 1 88 ? -11.258 -22.815 5.182 1.00 42.50 88 VAL A O 1
ATOM 669 N N . MET A 1 89 ? -13.316 -22.567 6.041 1.00 39.47 89 MET A N 1
ATOM 670 C CA . MET A 1 89 ? -14.034 -22.576 4.769 1.00 39.47 89 MET A CA 1
ATOM 671 C C . MET A 1 89 ? -13.784 -21.220 4.090 1.00 39.47 89 MET A C 1
ATOM 673 O O . MET A 1 89 ? -14.263 -20.192 4.565 1.00 39.47 89 MET A O 1
ATOM 677 N N . MET A 1 90 ? -12.993 -21.209 3.014 1.00 44.75 90 MET A N 1
ATOM 678 C CA . MET A 1 90 ? -12.650 -20.003 2.252 1.00 44.75 90 MET A CA 1
ATOM 679 C C . MET A 1 90 ? -13.902 -19.427 1.576 1.00 44.75 90 MET A C 1
ATOM 681 O O . MET A 1 90 ? -14.527 -20.115 0.773 1.00 44.75 90 MET A O 1
ATOM 685 N N . VAL A 1 91 ? -14.254 -18.176 1.887 1.00 44.06 91 VAL A N 1
ATOM 686 C CA . VAL A 1 91 ? -15.354 -17.456 1.230 1.00 44.06 91 VAL A CA 1
ATOM 687 C C . VAL A 1 91 ? -14.794 -16.602 0.088 1.00 44.06 91 VAL A C 1
ATOM 689 O O . VAL A 1 91 ? -14.027 -15.672 0.306 1.00 44.06 91 VAL A O 1
ATOM 692 N N . ASP A 1 92 ? -15.167 -17.008 -1.119 1.00 43.38 92 ASP A N 1
ATOM 693 C CA . ASP A 1 92 ? -15.451 -16.290 -2.366 1.00 43.38 92 ASP A CA 1
ATOM 694 C C . ASP A 1 92 ? -14.742 -14.934 -2.608 1.00 43.38 92 ASP A C 1
ATOM 696 O O . ASP A 1 92 ? -15.067 -13.909 -2.017 1.00 43.38 92 ASP A O 1
ATOM 700 N N . SER A 1 93 ? -13.800 -14.952 -3.563 1.00 46.88 93 SER A N 1
ATOM 701 C CA . SER A 1 93 ? -13.233 -13.828 -4.336 1.00 46.88 93 SER A CA 1
ATOM 702 C C . SER A 1 93 ? -13.118 -12.462 -3.635 1.00 46.88 93 SER A C 1
ATOM 704 O O . SER A 1 93 ? -13.924 -11.557 -3.842 1.00 46.88 93 SER A O 1
ATOM 706 N N . TYR A 1 94 ? -12.001 -12.254 -2.937 1.00 52.44 94 TYR A N 1
ATOM 707 C CA . TYR A 1 94 ? -11.553 -10.964 -2.382 1.00 52.44 94 TYR A CA 1
ATOM 708 C C . TYR A 1 94 ? -11.304 -9.844 -3.414 1.00 52.44 94 TYR A C 1
ATOM 710 O O . TYR A 1 94 ? -10.896 -8.742 -3.044 1.00 52.44 94 TYR A O 1
ATOM 718 N N . GLU A 1 95 ? -11.530 -10.108 -4.703 1.00 52.12 95 GLU A N 1
ATOM 719 C CA . GLU A 1 95 ? -11.356 -9.142 -5.794 1.00 52.12 95 GLU A CA 1
ATOM 720 C C . GLU A 1 95 ? -12.223 -7.887 -5.599 1.00 52.12 95 GLU A C 1
ATOM 722 O O . GLU A 1 95 ? -11.825 -6.790 -5.987 1.00 52.12 95 GLU A O 1
ATOM 727 N N . ASP A 1 96 ? -13.360 -8.017 -4.908 1.00 55.66 96 ASP A N 1
ATOM 728 C CA . ASP A 1 96 ? -14.263 -6.903 -4.626 1.00 55.66 96 ASP A CA 1
ATOM 729 C C . ASP A 1 96 ? -13.861 -6.054 -3.410 1.00 55.66 96 ASP A C 1
ATOM 731 O O . ASP A 1 96 ? -14.449 -4.992 -3.188 1.00 55.66 96 ASP A O 1
ATOM 735 N N . GLU A 1 97 ? -12.858 -6.452 -2.619 1.00 71.50 97 GLU A N 1
ATOM 736 C CA . GLU A 1 97 ? -12.501 -5.724 -1.398 1.00 71.50 97 GLU A CA 1
ATOM 737 C C . GLU A 1 97 ? -11.745 -4.426 -1.656 1.00 71.50 97 GLU A C 1
ATOM 739 O O . GLU A 1 97 ? -11.881 -3.497 -0.864 1.00 71.50 97 GLU A O 1
ATOM 744 N N . TRP A 1 98 ? -10.989 -4.315 -2.749 1.00 81.06 98 TRP A N 1
ATOM 745 C CA . TRP A 1 98 ? -10.174 -3.138 -3.066 1.00 81.06 98 TRP A CA 1
ATOM 746 C C . TRP A 1 98 ? -10.778 -2.388 -4.248 1.00 81.06 98 TRP A C 1
ATOM 748 O O . TRP A 1 98 ? -10.620 -2.759 -5.404 1.00 81.06 98 TRP A O 1
ATOM 758 N N . GLY A 1 99 ? -11.542 -1.338 -3.939 1.00 70.12 99 GLY A N 1
ATOM 759 C CA . GLY A 1 99 ? -12.479 -0.743 -4.896 1.00 70.12 99 GLY A CA 1
ATOM 760 C C . GLY A 1 99 ? -12.171 0.682 -5.333 1.00 70.12 99 GLY A C 1
ATOM 761 O O . GLY A 1 99 ? -12.686 1.132 -6.355 1.00 70.12 99 GLY A O 1
ATOM 762 N N . ARG A 1 100 ? -11.373 1.422 -4.560 1.00 81.88 100 ARG A N 1
ATOM 763 C CA . ARG A 1 100 ? -11.004 2.805 -4.881 1.00 81.88 100 ARG A CA 1
ATOM 764 C C . ARG A 1 100 ? -9.589 2.814 -5.424 1.00 81.88 100 ARG A C 1
ATOM 766 O O . ARG A 1 100 ? -8.632 2.938 -4.665 1.00 81.88 100 ARG A O 1
ATOM 773 N N . LEU A 1 101 ? -9.502 2.625 -6.735 1.00 84.62 101 LEU A N 1
ATOM 774 C CA . LEU A 1 101 ? -8.252 2.538 -7.473 1.00 84.62 101 LEU A CA 1
ATOM 775 C C . LEU A 1 101 ? -8.028 3.812 -8.285 1.00 84.62 101 LEU A C 1
ATOM 777 O O . LEU A 1 101 ? -8.926 4.291 -8.977 1.00 84.62 101 LEU A O 1
ATOM 781 N N . HIS A 1 102 ? -6.815 4.337 -8.222 1.00 87.81 102 HIS A N 1
ATOM 782 C CA . HIS A 1 102 ? -6.322 5.398 -9.086 1.00 87.81 102 HIS A CA 1
ATOM 783 C C . HIS A 1 102 ? -4.925 4.990 -9.526 1.00 87.81 102 HIS A C 1
ATOM 785 O O . HIS A 1 102 ? -4.091 4.758 -8.662 1.00 87.81 102 HIS A O 1
ATOM 791 N N . ASP A 1 103 ? -4.672 4.862 -10.830 1.00 88.69 103 ASP A N 1
ATOM 792 C CA . ASP A 1 103 ? -3.362 4.459 -11.372 1.00 88.69 103 ASP A CA 1
ATOM 793 C C . ASP A 1 103 ? -2.776 3.159 -10.765 1.00 88.69 103 ASP A C 1
ATOM 795 O O . ASP A 1 103 ? -1.568 2.924 -10.809 1.00 88.69 103 ASP A O 1
ATOM 799 N N . VAL A 1 104 ? -3.641 2.297 -10.221 1.00 89.62 104 VAL A N 1
ATOM 800 C CA . VAL A 1 104 ? -3.321 0.962 -9.700 1.00 89.62 104 VAL A CA 1
ATOM 801 C C . VAL A 1 104 ? -4.287 -0.040 -10.318 1.00 89.62 104 VAL A C 1
ATOM 803 O O . VAL A 1 104 ? -5.490 0.217 -10.401 1.00 89.62 104 VAL A O 1
ATOM 806 N N . ARG A 1 105 ? -3.762 -1.182 -10.752 1.00 90.38 105 ARG A N 1
ATOM 807 C CA . ARG A 1 105 ? -4.530 -2.321 -11.252 1.00 90.38 105 ARG A CA 1
ATOM 808 C C . ARG A 1 105 ? -4.592 -3.405 -10.177 1.00 90.38 105 ARG A C 1
ATOM 810 O O . ARG A 1 105 ? -3.585 -3.686 -9.538 1.00 90.38 105 ARG A O 1
ATOM 817 N N . VAL A 1 106 ? -5.771 -4.004 -10.003 1.00 88.50 106 VAL A N 1
ATOM 818 C CA . VAL A 1 106 ? -5.989 -5.181 -9.145 1.00 88.50 106 VAL A CA 1
ATOM 819 C C . VAL A 1 106 ? -6.143 -6.409 -10.039 1.00 88.50 106 VAL A C 1
ATOM 821 O O . VAL A 1 106 ? -6.959 -6.389 -10.960 1.00 88.50 106 VAL A O 1
ATOM 824 N N . CYS A 1 107 ? -5.389 -7.468 -9.755 1.00 86.62 107 CYS A N 1
ATOM 825 C CA . CYS A 1 107 ? -5.507 -8.782 -10.390 1.00 86.62 107 CYS A CA 1
ATOM 826 C C . CYS A 1 107 ? -5.502 -9.858 -9.292 1.00 86.62 107 CYS A C 1
ATOM 828 O O . CYS A 1 107 ? -4.435 -10.231 -8.796 1.00 86.62 107 CYS A O 1
ATOM 830 N N . GLY A 1 108 ? -6.671 -10.344 -8.863 1.00 85.44 108 GLY A N 1
ATOM 831 C CA . GLY A 1 108 ? -6.762 -11.201 -7.679 1.00 85.44 108 GLY A CA 1
ATOM 832 C C . GLY A 1 108 ? -6.294 -10.462 -6.420 1.00 85.44 108 GLY A C 1
ATOM 833 O O . GLY A 1 108 ? -6.831 -9.420 -6.057 1.00 85.44 108 GLY A O 1
ATOM 834 N N . THR A 1 109 ? -5.249 -10.976 -5.770 1.00 87.38 109 THR A N 1
ATOM 835 C CA . THR A 1 109 ? -4.600 -10.339 -4.608 1.00 87.38 109 THR A CA 1
ATOM 836 C C . THR A 1 109 ? -3.439 -9.418 -4.990 1.00 87.38 109 THR A C 1
ATOM 838 O O . THR A 1 109 ? -2.739 -8.928 -4.108 1.00 87.38 109 THR A O 1
ATOM 841 N N . LEU A 1 110 ? -3.158 -9.238 -6.279 1.00 90.75 110 LEU A N 1
ATOM 842 C CA . LEU A 1 110 ? -2.020 -8.464 -6.762 1.00 90.75 110 LEU A CA 1
ATOM 843 C C . LEU A 1 110 ? -2.427 -7.017 -7.032 1.00 90.75 110 LEU A C 1
ATOM 845 O O . LEU A 1 110 ? -3.399 -6.778 -7.750 1.00 90.75 110 LEU A O 1
ATOM 849 N N . LEU A 1 111 ? -1.671 -6.070 -6.486 1.00 92.44 111 LEU A N 1
ATOM 850 C CA . LEU A 1 111 ? -1.771 -4.649 -6.789 1.00 92.44 111 LEU A CA 1
ATOM 851 C C . LEU A 1 111 ? -0.536 -4.224 -7.571 1.00 92.44 111 LEU A C 1
ATOM 853 O O . LEU A 1 111 ? 0.585 -4.422 -7.108 1.00 92.44 111 LEU A O 1
ATOM 857 N N . GLU A 1 112 ? -0.754 -3.603 -8.720 1.00 94.00 112 GLU A N 1
ATOM 858 C CA . GLU A 1 112 ? 0.306 -3.181 -9.632 1.00 94.00 112 GLU A CA 1
ATOM 859 C C . GLU A 1 112 ? 0.140 -1.704 -9.977 1.00 94.00 112 GLU A C 1
ATOM 861 O O . GLU A 1 112 ? -0.950 -1.255 -10.353 1.00 94.00 112 GLU A O 1
ATOM 866 N N . TYR A 1 113 ? 1.226 -0.943 -9.889 1.00 92.50 113 TYR A N 1
ATOM 867 C CA . TYR A 1 113 ? 1.233 0.436 -10.350 1.00 92.50 113 TYR A CA 1
ATOM 868 C C . TYR A 1 113 ? 1.153 0.504 -11.881 1.00 92.50 113 TYR A C 1
ATOM 870 O O . TYR A 1 113 ? 2.035 0.026 -12.592 1.00 92.50 113 TYR A O 1
ATOM 878 N N . VAL A 1 114 ? 0.112 1.162 -12.396 1.00 91.62 114 VAL A N 1
ATOM 879 C CA . VAL A 1 114 ? -0.119 1.361 -13.842 1.00 91.62 114 VAL A CA 1
ATOM 880 C C . VAL A 1 114 ? -0.113 2.839 -14.245 1.00 91.62 114 VAL A C 1
ATOM 882 O O . VAL A 1 114 ? -0.475 3.194 -15.370 1.00 91.62 114 VAL A O 1
ATOM 885 N N . GLY A 1 115 ? 0.286 3.718 -13.325 1.00 86.31 115 GLY A N 1
ATOM 886 C CA . GLY A 1 115 ? 0.413 5.148 -13.572 1.00 86.31 115 GLY A CA 1
ATOM 887 C C . GLY A 1 115 ? 1.648 5.524 -14.390 1.00 86.31 115 GLY A C 1
ATOM 888 O O . GLY A 1 115 ? 2.447 4.697 -14.825 1.00 86.31 115 GLY A O 1
ATOM 889 N N . LYS A 1 116 ? 1.810 6.830 -14.621 1.00 80.88 116 LYS A N 1
ATOM 890 C CA . LYS A 1 116 ? 2.893 7.362 -15.466 1.00 80.88 116 LYS A CA 1
ATOM 891 C C . LYS A 1 116 ? 4.205 7.596 -14.713 1.00 80.88 116 LYS A C 1
ATOM 893 O O . LYS A 1 116 ? 5.241 7.696 -15.365 1.00 80.88 116 LYS A O 1
ATOM 898 N N . GLY A 1 117 ? 4.162 7.766 -13.391 1.00 76.31 117 GLY A N 1
ATOM 899 C CA . GLY A 1 117 ? 5.326 7.988 -12.523 1.00 76.31 117 GLY A CA 1
ATOM 900 C C . GLY A 1 117 ? 6.165 9.229 -12.855 1.00 76.31 117 GLY A C 1
ATOM 901 O O . GLY A 1 117 ? 7.323 9.321 -12.438 1.00 76.31 117 GLY A O 1
ATOM 902 N N . LYS A 1 118 ? 5.628 10.185 -13.633 1.00 73.69 118 LYS A N 1
ATOM 903 C CA . LYS A 1 118 ? 6.389 11.333 -14.166 1.00 73.69 118 LYS A CA 1
ATOM 904 C C . LYS A 1 118 ? 6.475 12.482 -13.171 1.00 73.69 118 LYS A C 1
ATOM 906 O O . LYS A 1 118 ? 7.461 13.216 -13.168 1.00 73.69 118 LYS A O 1
ATOM 911 N N . SER A 1 119 ? 5.454 12.642 -12.337 1.00 70.06 119 SER A N 1
ATOM 912 C CA . SER A 1 119 ? 5.361 13.688 -11.324 1.00 70.06 119 SER A CA 1
ATOM 913 C C . SER A 1 119 ? 4.995 13.121 -9.956 1.00 70.06 119 SER A C 1
ATOM 915 O O . SER A 1 119 ? 4.422 12.042 -9.845 1.00 70.06 119 SER A O 1
ATOM 917 N N . ILE A 1 120 ? 5.279 13.880 -8.894 1.00 66.00 120 ILE A N 1
ATOM 918 C CA . ILE A 1 120 ? 4.854 13.575 -7.515 1.00 66.00 120 ILE A CA 1
ATOM 919 C C . ILE A 1 120 ? 3.326 13.568 -7.346 1.00 66.00 120 ILE A C 1
ATOM 921 O O . ILE A 1 120 ? 2.825 13.139 -6.315 1.00 66.00 120 ILE A O 1
ATOM 925 N N . VAL A 1 121 ? 2.581 14.073 -8.333 1.00 69.38 121 VAL A N 1
ATOM 926 C CA . VAL A 1 121 ? 1.114 13.991 -8.347 1.00 69.38 121 VAL A CA 1
ATOM 927 C C . VAL A 1 121 ? 0.594 12.696 -8.974 1.00 69.38 121 VAL A C 1
ATOM 929 O O . VAL A 1 121 ? -0.564 12.368 -8.750 1.00 69.38 121 VAL A O 1
ATOM 932 N N . ASP A 1 122 ? 1.434 11.951 -9.700 1.00 75.56 122 ASP A N 1
ATOM 933 C CA . ASP A 1 122 ? 1.064 10.703 -10.383 1.00 75.56 122 ASP A CA 1
ATOM 934 C C . ASP A 1 122 ? 1.167 9.507 -9.416 1.00 75.56 122 ASP A C 1
ATOM 936 O O . ASP A 1 122 ? 1.809 8.501 -9.712 1.00 75.56 122 ASP A O 1
ATOM 940 N N . VAL A 1 123 ? 0.621 9.645 -8.207 1.00 82.38 123 VAL A N 1
ATOM 941 C CA . VAL A 1 123 ? 0.648 8.585 -7.190 1.00 82.38 123 VAL A CA 1
ATOM 942 C C . VAL A 1 123 ? -0.550 7.674 -7.411 1.00 82.38 123 VAL A C 1
ATOM 944 O O . VAL A 1 123 ? -1.694 8.130 -7.469 1.00 82.38 123 VAL A O 1
ATOM 947 N N . GLY A 1 124 ? -0.272 6.384 -7.518 1.00 88.00 124 GLY A N 1
ATOM 948 C CA . GLY A 1 124 ? -1.274 5.344 -7.521 1.00 88.00 124 GLY A CA 1
ATOM 949 C C . GLY A 1 124 ? -1.806 5.112 -6.113 1.00 88.00 124 GLY A C 1
ATOM 950 O O . GLY A 1 124 ? -1.047 5.128 -5.145 1.00 88.00 124 GLY A O 1
ATOM 951 N N . LEU A 1 125 ? -3.110 4.911 -5.990 1.00 90.31 125 LEU A N 1
ATOM 952 C CA . LEU A 1 125 ? -3.772 4.615 -4.728 1.00 90.31 125 LEU A CA 1
ATOM 953 C C . LEU A 1 125 ? -4.721 3.443 -4.928 1.00 90.31 125 LEU A C 1
ATOM 955 O O . LEU A 1 125 ? -5.556 3.470 -5.828 1.00 90.31 125 LEU A O 1
ATOM 959 N N . ALA A 1 126 ? -4.628 2.465 -4.040 1.00 91.19 126 ALA A N 1
ATOM 960 C CA . ALA A 1 126 ? -5.647 1.458 -3.833 1.00 91.19 126 ALA A CA 1
ATOM 961 C C . ALA A 1 126 ? -6.153 1.577 -2.394 1.00 91.19 126 ALA A C 1
ATOM 963 O O . ALA A 1 126 ? -5.357 1.662 -1.460 1.00 91.19 126 ALA A O 1
ATOM 964 N N . GLN A 1 127 ? -7.470 1.607 -2.208 1.00 91.38 127 GLN A N 1
ATOM 965 C CA . GLN A 1 127 ? -8.105 1.610 -0.890 1.00 91.38 127 GLN A CA 1
ATOM 966 C C . GLN A 1 127 ? -9.180 0.521 -0.829 1.00 91.38 127 GLN A C 1
ATOM 968 O O . GLN A 1 127 ? -9.955 0.326 -1.778 1.00 91.38 127 GLN A O 1
ATOM 973 N N . ALA A 1 128 ? -9.230 -0.169 0.308 1.00 88.38 128 ALA A N 1
ATOM 974 C CA . ALA A 1 128 ? -10.249 -1.158 0.602 1.00 88.38 128 ALA A CA 1
ATOM 975 C C . ALA A 1 128 ? -11.640 -0.515 0.749 1.00 88.38 128 ALA A C 1
ATOM 977 O O . ALA A 1 128 ? -11.793 0.638 1.148 1.00 88.38 128 ALA A O 1
ATOM 978 N N . ARG A 1 129 ? -12.691 -1.274 0.445 1.00 86.12 129 ARG A N 1
ATOM 979 C CA . ARG A 1 129 ? -14.094 -0.858 0.567 1.00 86.12 129 ARG A CA 1
ATOM 980 C C . ARG A 1 129 ? -14.618 -0.952 1.994 1.00 86.12 129 ARG A C 1
ATOM 982 O O . ARG A 1 129 ? -15.644 -0.348 2.295 1.00 86.12 129 ARG A O 1
ATOM 989 N N . ARG A 1 130 ? -13.955 -1.738 2.847 1.00 84.69 130 ARG A N 1
ATOM 990 C CA . ARG A 1 130 ? -14.355 -1.983 4.235 1.00 84.69 130 ARG A CA 1
ATOM 991 C C . ARG A 1 130 ? -13.323 -1.386 5.195 1.00 84.69 130 ARG A C 1
ATOM 993 O O . ARG A 1 130 ? -12.126 -1.530 4.939 1.00 84.69 130 ARG A O 1
ATOM 1000 N N . PRO A 1 131 ? -13.760 -0.724 6.278 1.00 85.44 131 PRO A N 1
ATOM 1001 C CA . PRO A 1 131 ? -12.845 -0.237 7.294 1.00 85.44 131 PRO A CA 1
ATOM 1002 C C . PRO A 1 131 ? -12.316 -1.403 8.135 1.00 85.44 131 PRO A C 1
ATOM 1004 O O . PRO A 1 131 ? -12.951 -2.458 8.234 1.00 85.44 131 PRO A O 1
ATOM 1007 N N . LEU A 1 132 ? -11.181 -1.189 8.797 1.00 81.69 132 LEU A N 1
ATOM 1008 C CA . LEU A 1 132 ? -10.732 -2.094 9.847 1.00 81.69 132 LEU A CA 1
ATOM 1009 C C . LEU A 1 132 ? -11.731 -2.091 11.015 1.00 81.69 132 LEU A C 1
ATOM 1011 O O . LEU A 1 132 ? -12.311 -1.064 11.371 1.00 81.69 132 LEU A O 1
ATOM 1015 N N . CYS A 1 133 ? -11.917 -3.254 11.632 1.00 74.25 133 CYS A N 1
ATOM 1016 C CA . CYS A 1 133 ? -12.786 -3.451 12.792 1.00 74.25 133 CYS A CA 1
ATOM 1017 C C . CYS A 1 133 ? -12.179 -4.490 13.738 1.00 74.25 133 CYS A C 1
ATOM 1019 O O . CYS A 1 133 ? -11.182 -5.115 13.405 1.00 74.25 133 CYS A O 1
ATOM 1021 N N . THR A 1 134 ? -12.793 -4.748 14.893 1.00 69.19 134 THR A N 1
ATOM 1022 C CA . THR A 1 134 ? -12.281 -5.745 15.854 1.00 69.19 134 THR A CA 1
ATOM 1023 C C . THR A 1 134 ? -12.107 -7.148 15.259 1.00 69.19 134 THR A C 1
ATOM 1025 O O . THR A 1 134 ? -11.210 -7.874 15.674 1.00 69.19 134 THR A O 1
ATOM 1028 N N . ARG A 1 135 ? -12.912 -7.517 14.252 1.00 67.44 135 ARG A N 1
ATOM 1029 C CA . ARG A 1 135 ? -12.822 -8.807 13.540 1.00 67.44 135 ARG A CA 1
ATOM 1030 C C . ARG A 1 135 ? -11.806 -8.825 12.395 1.00 67.44 135 ARG A C 1
ATOM 1032 O O . ARG A 1 135 ? -11.417 -9.890 11.956 1.00 67.44 135 ARG A O 1
ATOM 1039 N N . SER A 1 136 ? -11.405 -7.658 11.905 1.00 75.56 136 SER A N 1
ATOM 1040 C CA . SER A 1 136 ? -10.465 -7.485 10.796 1.00 75.56 136 SER A CA 1
ATOM 1041 C C . SER A 1 136 ? -9.649 -6.240 11.103 1.00 75.56 136 SER A C 1
ATOM 1043 O O . SER A 1 136 ? -9.913 -5.163 10.570 1.00 75.56 136 SER A O 1
ATOM 1045 N N . HIS A 1 137 ? -8.749 -6.362 12.076 1.00 83.88 137 HIS A N 1
ATOM 1046 C CA . HIS A 1 137 ? -8.026 -5.237 12.671 1.00 83.88 137 HIS A CA 1
ATOM 1047 C C . HIS A 1 137 ? -6.602 -5.102 12.127 1.00 83.88 137 HIS A C 1
ATOM 1049 O O . HIS A 1 137 ? -5.871 -4.223 12.573 1.00 83.88 137 HIS A O 1
ATOM 1055 N N . TYR A 1 138 ? -6.200 -5.957 11.189 1.00 87.31 138 TYR A N 1
ATOM 1056 C CA . TYR A 1 138 ? -4.853 -6.019 10.642 1.00 87.31 138 TYR A CA 1
ATOM 1057 C C . TYR A 1 138 ? -4.900 -6.448 9.174 1.00 87.31 138 TYR A C 1
ATOM 1059 O O . TYR A 1 138 ? -5.728 -7.273 8.797 1.00 87.31 138 TYR A O 1
ATOM 1067 N N . PHE A 1 139 ? -4.024 -5.874 8.354 1.00 88.56 139 PHE A N 1
ATOM 1068 C CA . PHE A 1 139 ? -3.788 -6.315 6.983 1.00 88.56 139 PHE A CA 1
ATOM 1069 C C . PHE A 1 139 ? -2.296 -6.258 6.670 1.00 88.56 139 PHE A C 1
ATOM 1071 O O . PHE A 1 139 ? -1.570 -5.411 7.200 1.00 88.56 139 PHE A O 1
ATOM 1078 N N . GLU A 1 140 ? -1.848 -7.147 5.791 1.00 91.44 140 GLU A N 1
ATOM 1079 C CA . GLU A 1 140 ? -0.451 -7.260 5.391 1.00 91.44 140 GLU A CA 1
ATOM 1080 C C . GLU A 1 140 ? -0.329 -7.269 3.867 1.00 91.44 140 GLU A C 1
ATOM 1082 O O . GLU A 1 140 ? -1.208 -7.759 3.154 1.00 91.44 140 GLU A O 1
ATOM 1087 N N . VAL A 1 141 ? 0.764 -6.704 3.360 1.00 92.81 141 VAL A N 1
ATOM 1088 C CA . VAL A 1 141 ? 1.154 -6.818 1.956 1.00 92.81 141 VAL A CA 1
ATOM 1089 C C . VAL A 1 141 ? 2.583 -7.316 1.852 1.00 92.81 141 VAL A C 1
ATOM 1091 O O . VAL A 1 141 ? 3.444 -6.954 2.648 1.00 92.81 141 VAL A O 1
ATOM 1094 N N . GLU A 1 142 ? 2.848 -8.125 0.845 1.00 94.56 142 GLU A N 1
ATOM 1095 C CA . GLU A 1 142 ? 4.184 -8.573 0.477 1.00 94.56 142 GLU A CA 1
ATOM 1096 C C . GLU A 1 142 ? 4.669 -7.759 -0.718 1.00 94.56 142 GLU A C 1
ATOM 1098 O O . GLU A 1 142 ? 3.942 -7.611 -1.701 1.00 94.56 142 GLU A O 1
ATOM 1103 N N . ILE A 1 143 ? 5.895 -7.246 -0.650 1.00 95.00 143 ILE A N 1
ATOM 1104 C CA . ILE A 1 143 ? 6.522 -6.569 -1.787 1.00 95.00 143 ILE A CA 1
ATOM 1105 C C . ILE A 1 143 ? 6.929 -7.634 -2.800 1.00 95.00 143 ILE A C 1
ATOM 1107 O O . ILE A 1 143 ? 7.890 -8.366 -2.567 1.00 95.00 143 ILE A O 1
ATOM 1111 N N . VAL A 1 144 ? 6.216 -7.720 -3.921 1.00 96.12 144 VAL A N 1
ATOM 1112 C CA . VAL A 1 144 ? 6.563 -8.657 -4.994 1.00 96.12 144 VAL A CA 1
ATOM 1113 C C . VAL A 1 144 ? 7.697 -8.061 -5.814 1.00 96.12 144 VAL A C 1
ATOM 1115 O O . VAL A 1 144 ? 8.774 -8.654 -5.900 1.00 96.12 144 VAL A O 1
ATOM 1118 N N . ASP A 1 145 ? 7.504 -6.834 -6.294 1.00 94.88 145 ASP A N 1
ATOM 1119 C CA . ASP A 1 145 ? 8.511 -6.071 -7.021 1.00 94.88 145 ASP A CA 1
ATOM 1120 C C . ASP A 1 145 ? 8.592 -4.643 -6.442 1.00 94.88 145 ASP A C 1
ATOM 1122 O O . ASP A 1 145 ? 7.584 -3.934 -6.378 1.00 94.88 145 ASP A O 1
ATOM 1126 N N . PRO A 1 146 ? 9.765 -4.201 -5.950 1.00 91.50 146 PRO A N 1
ATOM 1127 C CA . PRO A 1 146 ? 9.951 -2.835 -5.470 1.00 91.50 146 PRO A CA 1
ATOM 1128 C C . PRO A 1 146 ? 9.925 -1.783 -6.592 1.00 91.50 146 PRO A C 1
ATOM 1130 O O . PRO A 1 146 ? 9.932 -0.589 -6.289 1.00 91.50 146 PRO A O 1
ATOM 1133 N N . GLY A 1 147 ? 9.943 -2.183 -7.863 1.00 90.19 147 GLY A N 1
ATOM 1134 C CA . GLY A 1 147 ? 10.031 -1.282 -9.002 1.00 90.19 147 GLY A CA 1
ATOM 1135 C C . GLY A 1 147 ? 11.319 -0.456 -9.016 1.00 90.19 147 GLY A C 1
ATOM 1136 O O . GLY A 1 147 ? 12.319 -0.766 -8.361 1.00 90.19 147 GLY A O 1
ATOM 1137 N N . GLU A 1 148 ? 11.304 0.643 -9.768 1.00 88.06 148 GLU A N 1
ATOM 1138 C CA . GLU A 1 148 ? 12.493 1.484 -9.958 1.00 88.06 148 GLU A CA 1
ATOM 1139 C C . GLU A 1 148 ? 12.936 2.226 -8.686 1.00 88.06 148 GLU A C 1
ATOM 1141 O O . GLU A 1 148 ? 14.129 2.489 -8.503 1.00 88.06 148 GLU A O 1
ATOM 1146 N N . LYS A 1 149 ? 11.986 2.631 -7.829 1.00 83.50 149 LYS A N 1
ATOM 1147 C CA . LYS A 1 149 ? 12.255 3.540 -6.698 1.00 83.50 149 LYS A CA 1
ATOM 1148 C C . LYS A 1 149 ? 11.811 3.014 -5.336 1.00 83.50 149 LYS A C 1
ATOM 1150 O O . LYS A 1 149 ? 12.235 3.594 -4.333 1.00 83.50 149 LYS A O 1
ATOM 1155 N N . CYS A 1 150 ? 11.020 1.940 -5.270 1.00 84.00 150 CYS A N 1
ATOM 1156 C CA . CYS A 1 150 ? 10.487 1.385 -4.021 1.00 84.00 150 CYS A CA 1
ATOM 1157 C C . CYS A 1 150 ? 9.716 2.426 -3.186 1.00 84.00 150 CYS A C 1
ATOM 1159 O O . CYS A 1 150 ? 9.879 2.537 -1.968 1.00 84.00 150 CYS A O 1
ATOM 1161 N N . TYR A 1 151 ? 8.883 3.229 -3.848 1.00 86.69 151 TYR A N 1
ATOM 1162 C CA . TYR A 1 151 ? 7.983 4.208 -3.242 1.00 86.69 151 TYR A CA 1
ATOM 1163 C C . TYR A 1 151 ? 6.589 3.628 -3.026 1.00 86.69 151 TYR A C 1
ATOM 1165 O O . TYR A 1 151 ? 5.576 4.171 -3.462 1.00 86.69 151 TYR A O 1
ATOM 1173 N N . ILE A 1 152 ? 6.565 2.550 -2.247 1.00 89.19 152 ILE A N 1
ATOM 1174 C CA . ILE A 1 152 ? 5.346 1.887 -1.804 1.00 89.19 152 ILE A CA 1
ATOM 1175 C C . ILE A 1 152 ? 5.006 2.392 -0.398 1.00 89.19 152 ILE A C 1
ATOM 1177 O O . ILE A 1 152 ? 5.837 2.368 0.514 1.00 89.19 152 ILE A O 1
ATOM 1181 N N . ALA A 1 153 ? 3.779 2.864 -0.218 1.00 90.06 153 ALA A N 1
ATOM 1182 C CA . ALA A 1 153 ? 3.235 3.309 1.056 1.00 90.06 153 ALA A CA 1
ATOM 1183 C C . ALA A 1 153 ? 2.102 2.382 1.499 1.00 90.06 153 ALA A C 1
ATOM 1185 O O . ALA A 1 153 ? 1.305 1.934 0.682 1.00 90.06 153 ALA A O 1
ATOM 1186 N N . LEU A 1 154 ? 2.000 2.142 2.804 1.00 90.62 154 LEU A N 1
ATOM 1187 C CA . LEU A 1 154 ? 0.941 1.338 3.402 1.00 90.62 154 LEU A CA 1
ATOM 1188 C C . LEU A 1 154 ? 0.397 2.048 4.641 1.00 90.62 154 LEU A C 1
ATOM 1190 O O . LEU A 1 154 ? 1.167 2.568 5.453 1.00 90.62 154 LEU A O 1
ATOM 1194 N N . GLY A 1 155 ? -0.924 2.084 4.790 1.00 88.94 155 GLY A N 1
ATOM 1195 C CA . GLY A 1 155 ? -1.552 2.758 5.920 1.00 88.94 155 GLY A CA 1
ATOM 1196 C C . GLY A 1 155 ? -3.071 2.710 5.900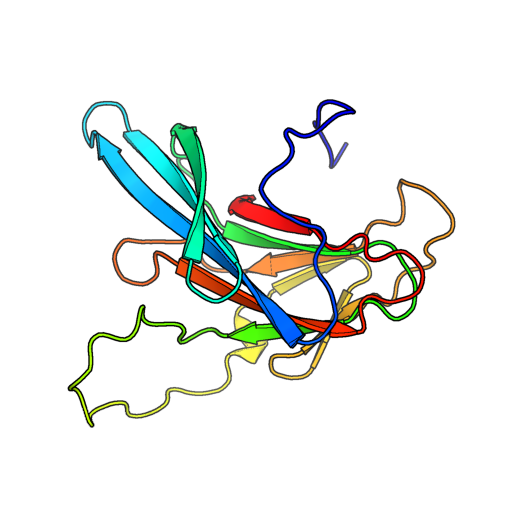 1.00 88.94 155 GLY A C 1
ATOM 1197 O O . GLY A 1 155 ? -3.671 1.799 5.338 1.00 88.94 155 GLY A O 1
ATOM 1198 N N . LEU A 1 156 ? -3.675 3.697 6.560 1.00 86.69 156 LEU A N 1
ATOM 1199 C CA . LEU A 1 156 ? -5.120 3.851 6.683 1.00 86.69 156 LEU A CA 1
ATOM 1200 C C . LEU A 1 156 ? -5.530 5.217 6.130 1.00 86.69 156 LEU A C 1
ATOM 1202 O O . LEU A 1 156 ? -4.822 6.201 6.368 1.00 86.69 156 LEU A O 1
ATOM 1206 N N . ALA A 1 157 ? -6.645 5.265 5.407 1.00 80.56 157 ALA A N 1
ATOM 1207 C CA . ALA A 1 157 ? -7.202 6.467 4.787 1.00 80.56 157 ALA A CA 1
ATOM 1208 C C . ALA A 1 157 ? -8.720 6.550 4.963 1.00 80.56 157 ALA A C 1
ATOM 1210 O O . ALA A 1 157 ? -9.338 5.491 5.216 1.00 80.56 157 ALA A O 1
#

pLDDT: mean 78.2, std 16.89, range [33.84, 96.12]

Organism: NCBI:txid83376